Protein AF-A0A839VI34-F1 (afdb_monomer_lite)

Secondary structure (DSSP, 8-state):
--EEEEEE-SSSPEEEE-TT--EEEEPSSEEEEEE-----SSS----EEEEETT-STTS--EEEEGGGSHHHHTTTTS--TTSSEEEE-

Radius of gyration: 12.15 Å; chains: 1; bounding box: 27×33×30 Å

Sequence (89 aa):
MKQYRVLVKGGRPIAGYRADGGRVRVMPREYDCYWLSIARGQDPTLRAALRLIGADSLGGDLDVMKDEFSDDLDGFPELKSDSKFEVLN

Foldseek 3Di:
DDKFKKFQDDDDWDWWAAPVRDIDTFHGDIFIWDADQDQDDPDRPAGQGIWTALRDPVRHITTDGCVVQVQQPVDPPPGDPPHSMHIDD

Structure (mmCIF, N/CA/C/O backbone):
data_AF-A0A839VI34-F1
#
_entry.id   AF-A0A839VI34-F1
#
loop_
_atom_site.group_PDB
_atom_site.id
_atom_site.type_symbol
_atom_site.label_atom_id
_atom_site.label_alt_id
_atom_site.label_comp_id
_atom_site.label_asym_id
_atom_site.label_entity_id
_atom_site.label_seq_id
_atom_site.pdbx_PDB_ins_code
_atom_site.Cartn_x
_atom_site.Cartn_y
_atom_site.Cartn_z
_atom_site.occupancy
_atom_site.B_iso_or_equiv
_atom_site.auth_seq_id
_atom_site.auth_comp_id
_atom_site.auth_asym_id
_atom_site.auth_atom_id
_atom_site.pdbx_PDB_model_num
ATOM 1 N N . MET A 1 1 ? 7.498 10.463 9.505 1.00 71.00 1 MET A N 1
ATOM 2 C CA . MET A 1 1 ? 6.302 9.686 9.103 1.00 71.00 1 MET A CA 1
ATOM 3 C C . MET A 1 1 ? 6.127 8.539 10.076 1.00 71.00 1 MET A C 1
ATOM 5 O O . MET A 1 1 ? 7.132 7.972 10.483 1.00 71.00 1 MET A O 1
ATOM 9 N N . LYS A 1 2 ? 4.892 8.241 10.494 1.00 83.25 2 LYS A N 1
ATOM 10 C CA . LYS A 1 2 ? 4.612 7.105 11.380 1.00 83.25 2 LYS A CA 1
ATOM 11 C C . LYS A 1 2 ? 4.656 5.810 10.563 1.00 83.25 2 LYS A C 1
ATOM 13 O O . LYS A 1 2 ? 4.085 5.768 9.473 1.00 83.25 2 LYS A O 1
ATOM 18 N N . GLN A 1 3 ? 5.367 4.809 11.074 1.00 90.88 3 GLN A N 1
ATOM 19 C CA . GLN A 1 3 ? 5.387 3.465 10.507 1.00 90.88 3 GLN A CA 1
ATOM 20 C C . GLN A 1 3 ? 4.201 2.676 11.053 1.00 90.88 3 GLN A C 1
ATOM 22 O O . GLN A 1 3 ? 3.853 2.806 12.228 1.00 90.88 3 GLN A O 1
ATOM 27 N N . TYR A 1 4 ? 3.599 1.873 10.191 1.00 92.62 4 TYR A N 1
ATOM 28 C CA . TYR A 1 4 ? 2.540 0.936 10.532 1.00 92.62 4 TYR A CA 1
ATOM 29 C C . TYR A 1 4 ? 2.931 -0.436 10.009 1.00 92.62 4 TYR A C 1
ATOM 31 O O . TYR A 1 4 ? 3.771 -0.548 9.113 1.00 92.62 4 TYR A O 1
ATOM 39 N N . ARG A 1 5 ? 2.285 -1.466 10.538 1.00 94.56 5 ARG A N 1
ATOM 40 C CA . ARG A 1 5 ? 2.288 -2.783 9.926 1.00 94.56 5 ARG A CA 1
ATOM 41 C C . ARG A 1 5 ? 0.883 -3.081 9.438 1.00 94.56 5 ARG A C 1
ATOM 43 O O . ARG A 1 5 ? -0.087 -2.799 10.137 1.00 94.56 5 ARG A O 1
ATOM 50 N N . VAL A 1 6 ? 0.774 -3.608 8.227 1.00 93.31 6 VAL A N 1
ATOM 51 C CA . VAL A 1 6 ? -0.506 -3.981 7.629 1.00 93.31 6 VAL A CA 1
ATOM 52 C C . VAL A 1 6 ? -0.469 -5.412 7.128 1.00 93.31 6 VAL A C 1
ATOM 54 O O . VAL A 1 6 ? 0.517 -5.846 6.537 1.00 93.31 6 VAL A O 1
ATOM 57 N N . LEU A 1 7 ? -1.570 -6.128 7.309 1.00 93.06 7 LEU A N 1
ATOM 58 C CA . LEU A 1 7 ? -1.872 -7.347 6.580 1.00 93.06 7 LEU A CA 1
ATOM 59 C C . LEU A 1 7 ? -2.667 -6.979 5.325 1.00 93.06 7 LEU A C 1
ATOM 61 O O . LEU A 1 7 ? -3.761 -6.423 5.415 1.00 93.06 7 LEU A O 1
ATOM 65 N N . VAL A 1 8 ? -2.139 -7.323 4.151 1.00 92.56 8 VAL A N 1
ATOM 66 C CA . VAL A 1 8 ? -2.925 -7.353 2.911 1.00 92.56 8 VAL A CA 1
ATOM 67 C C . VAL A 1 8 ? -3.689 -8.676 2.894 1.00 92.56 8 VAL A C 1
ATOM 69 O O . VAL A 1 8 ? -3.080 -9.744 2.784 1.00 92.56 8 VAL A O 1
ATOM 72 N N . LYS A 1 9 ? -5.017 -8.618 3.041 1.00 90.75 9 LYS A N 1
ATOM 73 C CA . LYS A 1 9 ? -5.877 -9.803 3.199 1.00 90.75 9 LYS A CA 1
ATOM 74 C C . LYS A 1 9 ? -5.923 -10.658 1.926 1.00 90.75 9 LYS A C 1
ATOM 76 O O . LYS A 1 9 ? -5.757 -10.178 0.804 1.00 90.75 9 LYS A O 1
ATOM 81 N N . GLY A 1 10 ? -6.162 -11.958 2.110 1.00 79.06 10 GLY A N 1
ATOM 82 C CA . GLY A 1 10 ? -6.282 -12.935 1.024 1.00 79.06 10 GLY A CA 1
ATOM 83 C C . GLY A 1 10 ? -7.544 -12.759 0.169 1.00 79.06 10 GLY A C 1
ATOM 84 O O . GLY 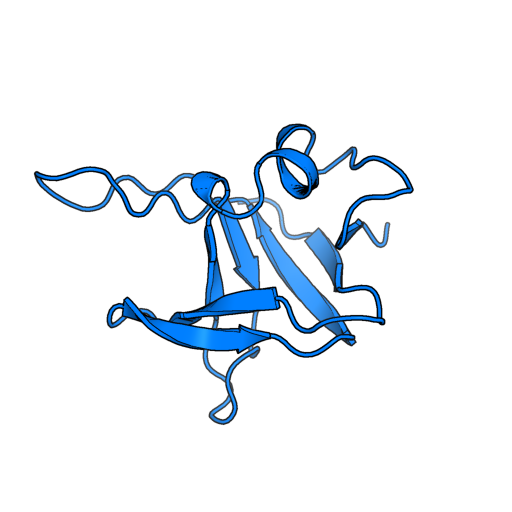A 1 10 ? -8.522 -12.149 0.587 1.00 79.06 10 GLY A O 1
ATOM 85 N N . GLY A 1 11 ? -7.534 -13.327 -1.041 1.00 73.06 11 GLY A N 1
ATOM 86 C CA . GLY A 1 11 ? -8.711 -13.417 -1.917 1.00 73.06 11 GLY A CA 1
ATOM 87 C C . GLY A 1 11 ? -8.488 -12.830 -3.308 1.00 73.06 11 GLY A C 1
ATOM 88 O O . GLY A 1 11 ? -8.833 -13.476 -4.297 1.00 73.06 11 GLY A O 1
ATOM 89 N N . ARG A 1 12 ? -7.855 -11.652 -3.411 1.00 66.31 12 ARG A N 1
ATOM 90 C CA . ARG A 1 12 ? -7.368 -11.076 -4.678 1.00 66.31 12 ARG A CA 1
ATOM 91 C C . ARG A 1 12 ? -6.138 -10.193 -4.437 1.00 66.31 12 ARG A C 1
ATOM 93 O O . ARG A 1 12 ? -6.175 -9.369 -3.531 1.00 66.31 12 ARG A O 1
ATOM 100 N N . PRO A 1 13 ? -5.080 -10.318 -5.250 1.00 77.00 13 PRO A N 1
ATOM 101 C CA . PRO A 1 13 ? -3.935 -9.418 -5.173 1.00 77.00 13 PRO A CA 1
ATOM 102 C C . PRO A 1 13 ? -4.315 -7.968 -5.513 1.00 77.00 13 PRO A C 1
ATOM 104 O O . PRO A 1 13 ? -5.099 -7.751 -6.442 1.00 77.00 13 PRO A O 1
ATOM 107 N N . ILE A 1 14 ? -3.741 -6.994 -4.804 1.00 89.12 14 ILE A N 1
ATOM 108 C CA . ILE A 1 14 ? -3.955 -5.558 -5.057 1.00 89.12 14 ILE A CA 1
ATOM 109 C C . ILE A 1 14 ? -2.873 -4.996 -5.991 1.00 89.12 14 ILE A C 1
ATOM 111 O O . ILE A 1 14 ? -1.816 -5.606 -6.181 1.00 89.12 14 ILE A O 1
ATOM 115 N N . ALA A 1 15 ? -3.139 -3.843 -6.601 1.00 90.75 15 ALA A N 1
ATOM 116 C CA . ALA A 1 15 ? -2.153 -3.137 -7.409 1.00 90.75 15 ALA A CA 1
ATOM 117 C C . ALA A 1 15 ? -1.189 -2.356 -6.506 1.00 90.75 15 ALA A C 1
ATOM 119 O O . ALA A 1 15 ? -1.608 -1.705 -5.551 1.00 90.75 15 ALA A O 1
ATOM 120 N N . GLY A 1 16 ? 0.098 -2.425 -6.829 1.00 91.06 16 GLY A N 1
ATOM 121 C CA . GLY A 1 16 ? 1.144 -1.576 -6.277 1.00 91.06 16 GLY A CA 1
ATOM 122 C C . GLY A 1 16 ? 1.988 -1.001 -7.408 1.00 91.06 16 GLY A C 1
ATOM 123 O O . GLY A 1 16 ? 2.078 -1.584 -8.487 1.00 91.06 16 GLY A O 1
ATOM 124 N N . TYR A 1 17 ? 2.603 0.144 -7.172 1.00 90.75 17 TYR A N 1
ATOM 125 C CA . TYR A 1 17 ? 3.334 0.890 -8.187 1.00 90.75 17 TYR A CA 1
ATOM 126 C C . TYR A 1 17 ? 4.783 1.069 -7.756 1.00 90.75 17 TYR A C 1
ATOM 128 O O . TYR A 1 17 ? 5.067 1.514 -6.645 1.00 90.75 17 TYR A O 1
ATOM 136 N N . ARG A 1 18 ? 5.710 0.713 -8.642 1.00 88.94 18 ARG A N 1
ATOM 137 C CA . ARG A 1 18 ? 7.133 1.008 -8.477 1.00 88.94 18 ARG A CA 1
ATOM 138 C C . ARG A 1 18 ? 7.383 2.511 -8.599 1.00 88.94 18 ARG A C 1
ATOM 140 O O . ARG A 1 18 ? 6.561 3.265 -9.119 1.00 88.94 18 ARG A O 1
ATOM 147 N N . ALA A 1 19 ? 8.564 2.950 -8.172 1.00 81.94 19 ALA A N 1
ATOM 148 C CA . ALA A 1 19 ? 8.956 4.358 -8.237 1.00 81.94 19 ALA A CA 1
ATOM 149 C C . ALA A 1 19 ? 8.965 4.943 -9.666 1.00 81.94 19 ALA A C 1
ATOM 151 O O . ALA A 1 19 ? 8.764 6.154 -9.815 1.00 81.94 19 ALA A O 1
ATOM 152 N N . ASP A 1 20 ? 9.177 4.088 -10.673 1.00 82.88 20 ASP A N 1
ATOM 153 C CA . ASP A 1 20 ? 9.143 4.383 -12.113 1.00 82.88 20 ASP A CA 1
ATOM 154 C C . ASP A 1 20 ? 7.718 4.393 -12.707 1.00 82.88 20 ASP A C 1
ATOM 156 O O . ASP A 1 20 ? 7.549 4.654 -13.895 1.00 82.88 20 ASP A O 1
ATOM 160 N N . GLY A 1 21 ? 6.690 4.128 -11.893 1.00 83.44 21 GLY A N 1
ATOM 161 C CA . GLY A 1 21 ? 5.295 4.019 -12.324 1.00 83.44 21 GLY A CA 1
ATOM 162 C C . GLY A 1 21 ? 4.903 2.629 -12.832 1.00 83.44 21 GLY A C 1
ATOM 163 O O . GLY A 1 21 ? 3.741 2.411 -13.175 1.00 83.44 21 GLY A O 1
ATOM 164 N N . GLY A 1 22 ? 5.831 1.667 -12.852 1.00 87.62 22 GLY A N 1
ATOM 165 C CA . GLY A 1 22 ? 5.556 0.288 -13.230 1.00 87.62 22 GLY A CA 1
ATOM 166 C C . GLY A 1 22 ? 4.522 -0.348 -12.302 1.00 87.62 22 GLY A C 1
ATOM 167 O O . GLY A 1 22 ? 4.737 -0.461 -11.094 1.00 87.62 22 GLY A O 1
ATOM 168 N N . ARG A 1 23 ? 3.397 -0.783 -12.874 1.00 89.56 23 ARG A N 1
ATOM 169 C CA . ARG A 1 23 ? 2.326 -1.459 -12.137 1.00 89.56 23 ARG A CA 1
ATOM 170 C C . ARG A 1 23 ? 2.708 -2.909 -11.857 1.00 89.56 23 ARG A C 1
ATOM 172 O O . ARG A 1 23 ? 2.940 -3.693 -12.775 1.00 89.56 23 ARG A O 1
ATOM 179 N N . VAL A 1 24 ? 2.718 -3.269 -10.583 1.00 90.69 24 VAL A N 1
ATOM 180 C CA . VAL A 1 24 ? 3.037 -4.599 -10.065 1.00 90.69 24 VAL A CA 1
ATOM 181 C C . VAL A 1 24 ? 1.901 -5.065 -9.159 1.00 90.69 24 VAL A C 1
ATOM 183 O O . VAL A 1 24 ? 1.025 -4.311 -8.740 1.00 90.69 24 VAL A O 1
ATOM 186 N N . ARG A 1 25 ? 1.878 -6.361 -8.889 1.00 90.56 25 ARG A N 1
ATOM 187 C CA . ARG A 1 25 ? 0.917 -6.991 -8.002 1.00 90.56 25 ARG A CA 1
ATOM 188 C C . ARG A 1 25 ? 1.505 -7.115 -6.597 1.00 90.56 25 ARG A C 1
ATOM 190 O O . ARG A 1 25 ? 2.546 -7.743 -6.436 1.00 90.56 25 ARG A O 1
ATOM 197 N N . VAL A 1 26 ? 0.807 -6.593 -5.593 1.00 90.31 26 VAL A N 1
ATOM 198 C CA . VAL A 1 26 ? 1.112 -6.853 -4.179 1.00 90.31 26 VAL A CA 1
ATOM 199 C C . VAL A 1 26 ? 0.402 -8.140 -3.771 1.00 90.31 26 VAL A C 1
ATOM 201 O O . VAL A 1 26 ? -0.803 -8.306 -3.993 1.00 90.31 26 VAL A O 1
ATOM 204 N N . MET A 1 27 ? 1.157 -9.067 -3.194 1.00 88.69 27 MET A N 1
ATOM 205 C CA . MET A 1 27 ? 0.638 -10.363 -2.766 1.00 88.69 27 MET A CA 1
ATOM 206 C C . MET A 1 27 ? 0.073 -10.275 -1.341 1.00 88.69 27 MET A C 1
ATOM 208 O O . MET A 1 27 ? 0.576 -9.490 -0.544 1.00 88.69 27 MET A O 1
ATOM 212 N N . PRO A 1 28 ? -0.943 -11.077 -0.984 1.00 90.62 28 PRO A N 1
ATOM 213 C CA . PRO A 1 28 ? -1.423 -11.137 0.393 1.00 90.62 28 PRO A CA 1
ATOM 214 C C . PRO A 1 28 ? -0.322 -11.604 1.354 1.00 90.62 28 PRO A C 1
ATOM 216 O O . PRO A 1 28 ? 0.179 -12.719 1.206 1.00 90.62 28 PRO A O 1
ATOM 219 N N . ARG A 1 29 ? 0.066 -10.742 2.298 1.00 92.38 29 ARG A N 1
ATOM 220 C CA . ARG A 1 29 ? 0.962 -11.006 3.439 1.00 92.38 29 ARG A CA 1
ATOM 221 C C . ARG A 1 29 ? 1.045 -9.759 4.323 1.00 92.38 29 ARG A C 1
ATOM 223 O O . ARG A 1 29 ? 0.407 -8.742 4.042 1.00 92.38 29 ARG A O 1
ATOM 230 N N . GLU A 1 30 ? 1.856 -9.839 5.366 1.00 94.75 30 GLU A N 1
ATOM 231 C CA . GLU A 1 30 ? 2.208 -8.697 6.202 1.00 94.75 30 GLU A CA 1
ATOM 232 C C . GLU A 1 30 ? 3.294 -7.838 5.549 1.00 94.75 30 GLU A C 1
ATOM 234 O O . GLU A 1 30 ? 4.245 -8.346 4.945 1.00 94.75 30 GLU A O 1
ATOM 239 N N . TYR A 1 31 ? 3.149 -6.526 5.693 1.00 94.12 31 TYR A N 1
ATOM 240 C CA . TYR A 1 31 ? 4.104 -5.533 5.235 1.00 94.12 31 TYR A CA 1
ATOM 241 C C . TYR A 1 31 ? 4.261 -4.450 6.292 1.00 94.12 31 TYR A C 1
ATOM 243 O O . TYR A 1 31 ? 3.276 -3.952 6.840 1.00 94.12 31 TYR A O 1
ATOM 251 N N . ASP A 1 32 ? 5.499 -4.026 6.519 1.00 95.38 32 ASP A N 1
ATOM 252 C CA . ASP A 1 32 ? 5.726 -2.708 7.090 1.00 95.38 32 ASP A CA 1
ATOM 253 C C . ASP A 1 32 ? 5.362 -1.651 6.041 1.00 95.38 32 ASP A C 1
ATOM 255 O O . ASP A 1 32 ? 5.560 -1.843 4.835 1.00 95.38 32 ASP A O 1
ATOM 259 N N . CYS A 1 33 ? 4.804 -0.533 6.492 1.00 93.19 33 CYS A N 1
ATOM 260 C CA . CYS A 1 33 ? 4.347 0.512 5.596 1.00 93.19 33 CYS A CA 1
ATOM 261 C C . CYS A 1 33 ? 4.400 1.913 6.201 1.00 93.19 33 CYS A C 1
ATOM 263 O O . CYS A 1 33 ? 4.390 2.102 7.422 1.00 93.19 33 CYS A O 1
ATOM 265 N N . TYR A 1 34 ? 4.366 2.908 5.319 1.00 90.75 34 TYR A N 1
ATOM 266 C CA . TYR A 1 34 ? 4.202 4.311 5.676 1.00 90.75 34 TYR A CA 1
ATOM 267 C C . TYR A 1 34 ? 2.961 4.883 5.009 1.00 90.75 34 TYR A C 1
ATOM 269 O O . TYR A 1 34 ? 2.736 4.668 3.817 1.00 90.75 34 TYR A O 1
ATOM 277 N N . TRP A 1 35 ? 2.200 5.670 5.768 1.00 88.25 35 TRP A N 1
ATOM 278 C CA . TRP A 1 35 ? 1.203 6.548 5.174 1.00 88.25 35 TRP A CA 1
ATOM 279 C C . TRP A 1 35 ? 1.890 7.806 4.647 1.00 88.25 35 TRP A C 1
ATOM 281 O O . TRP A 1 35 ? 2.596 8.497 5.392 1.00 88.25 35 TRP A O 1
ATOM 291 N N . LEU A 1 36 ? 1.707 8.087 3.365 1.00 83.25 36 LEU A N 1
ATOM 292 C CA . LEU A 1 36 ? 2.321 9.204 2.657 1.00 83.25 36 LEU A CA 1
ATOM 293 C C . LEU A 1 36 ? 1.216 9.966 1.924 1.00 83.25 36 LEU A C 1
ATOM 295 O O . LEU A 1 36 ? 0.246 9.369 1.498 1.00 83.25 36 LEU A O 1
ATOM 299 N N . SER A 1 37 ? 1.367 11.270 1.723 1.00 68.81 37 SER A N 1
ATOM 300 C CA . SER A 1 37 ? 0.535 12.010 0.767 1.00 68.81 37 SER A CA 1
ATOM 301 C C . SER A 1 37 ? 1.479 12.631 -0.243 1.00 68.81 37 SER A C 1
ATOM 303 O O . SER A 1 37 ? 2.123 13.635 0.060 1.00 68.81 37 SER A O 1
ATOM 305 N N . ILE A 1 38 ? 1.637 12.008 -1.411 1.00 62.81 38 ILE A N 1
ATOM 306 C CA . ILE A 1 38 ? 2.556 12.509 -2.439 1.00 62.81 38 ILE A CA 1
ATOM 307 C C . ILE A 1 38 ? 1.770 13.295 -3.492 1.00 62.81 38 ILE A C 1
ATOM 309 O O . ILE A 1 38 ? 0.831 12.777 -4.087 1.00 62.81 38 ILE A O 1
ATOM 313 N N . ALA A 1 39 ? 2.186 14.534 -3.754 1.00 55.69 39 ALA A N 1
ATOM 314 C CA . ALA A 1 39 ? 1.871 15.242 -4.991 1.00 55.69 39 ALA A CA 1
ATOM 315 C C . ALA A 1 39 ? 3.096 15.127 -5.911 1.00 55.69 39 ALA A C 1
ATOM 317 O O . ALA A 1 39 ? 4.160 15.645 -5.572 1.00 55.69 39 ALA A O 1
ATOM 318 N N . ARG A 1 40 ? 3.001 14.416 -7.043 1.00 53.91 40 ARG A N 1
ATOM 319 C CA . ARG A 1 40 ? 4.089 14.377 -8.038 1.00 53.91 40 ARG A CA 1
ATOM 320 C C . ARG A 1 40 ? 3.779 15.335 -9.193 1.00 53.91 40 ARG A C 1
ATOM 322 O O . ARG A 1 40 ? 2.863 15.078 -9.955 1.00 53.91 40 ARG A O 1
ATOM 329 N N . GLY A 1 41 ? 4.590 16.383 -9.360 1.00 54.81 41 GLY A N 1
ATOM 330 C CA . GLY A 1 41 ? 4.682 17.164 -10.606 1.00 54.81 41 GLY A CA 1
ATOM 331 C C . GLY A 1 41 ? 3.533 18.141 -10.913 1.00 54.81 41 GLY A C 1
ATOM 332 O O . GLY A 1 41 ? 2.843 18.609 -10.011 1.00 54.81 41 GLY A O 1
ATOM 333 N N . GLN A 1 42 ? 3.397 18.492 -12.203 1.00 52.34 42 GLN A N 1
ATOM 334 C CA . GLN A 1 42 ? 2.397 19.441 -12.731 1.00 52.34 42 GLN A CA 1
ATOM 335 C C . GLN A 1 42 ? 1.076 18.782 -13.181 1.00 52.34 42 GLN A C 1
ATOM 337 O O . GLN A 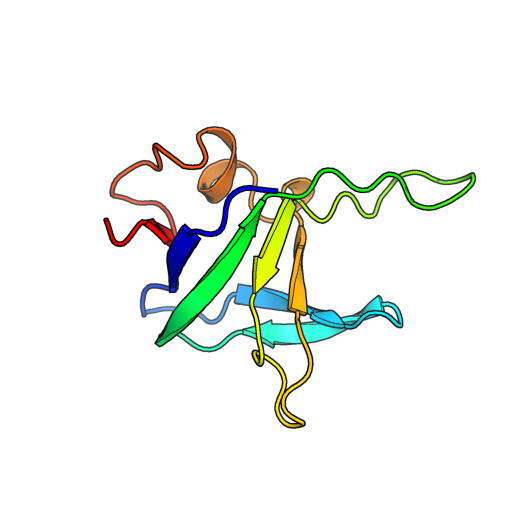1 42 ? 0.117 19.502 -13.440 1.00 52.34 42 GLN A O 1
ATOM 342 N N . ASP A 1 43 ? 0.997 17.445 -13.208 1.00 49.94 43 ASP A N 1
ATOM 343 C CA . ASP A 1 43 ? -0.256 16.683 -13.301 1.00 49.94 43 ASP A CA 1
ATOM 344 C C . ASP A 1 43 ? -0.360 15.755 -12.067 1.00 49.94 43 ASP A C 1
ATOM 346 O O . ASP A 1 43 ? 0.477 14.866 -11.895 1.00 49.94 43 ASP A O 1
ATOM 350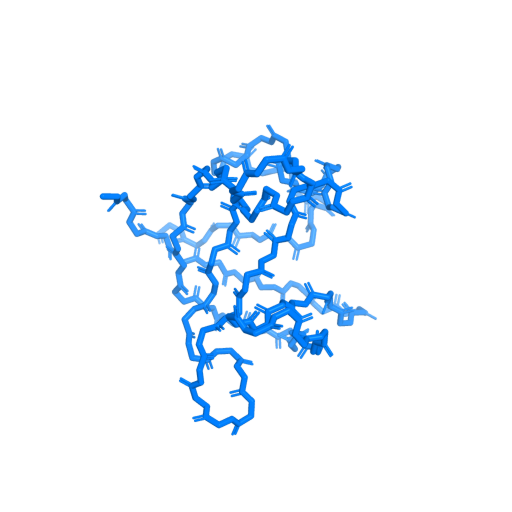 N N . PRO A 1 44 ? -1.304 16.006 -11.142 1.00 48.88 44 PRO A N 1
ATOM 351 C CA . PRO A 1 44 ? -1.230 15.557 -9.747 1.00 48.88 44 PRO A CA 1
ATOM 352 C C . PRO A 1 44 ? -1.733 14.127 -9.460 1.00 48.88 44 PRO A C 1
ATOM 354 O O . PRO A 1 44 ? -1.968 13.801 -8.293 1.00 48.88 44 PRO A O 1
ATOM 357 N N . THR A 1 45 ? -1.939 13.273 -10.463 1.00 52.16 45 THR A N 1
ATOM 358 C CA . THR A 1 45 ? -2.751 12.039 -10.344 1.00 52.16 45 THR A CA 1
ATOM 359 C C . THR A 1 45 ? -2.014 10.756 -9.932 1.00 52.16 45 THR A C 1
ATOM 361 O O . THR A 1 45 ? -2.470 9.656 -10.219 1.00 52.16 45 THR A O 1
ATOM 364 N N . LEU A 1 46 ? -0.925 10.843 -9.165 1.00 52.72 46 LEU A N 1
ATOM 365 C CA . LEU A 1 46 ? -0.389 9.674 -8.446 1.00 52.72 46 LEU A CA 1
ATOM 366 C C . LEU A 1 46 ? -0.205 10.000 -6.965 1.00 52.72 46 LEU A C 1
ATOM 368 O O . LEU A 1 46 ? 0.906 10.214 -6.474 1.00 52.72 46 LEU A O 1
ATOM 372 N N . ARG A 1 47 ? -1.338 10.049 -6.257 1.00 63.50 47 ARG A N 1
ATOM 373 C CA . ARG A 1 47 ? -1.403 10.208 -4.802 1.00 63.50 47 ARG A CA 1
ATOM 374 C C . ARG A 1 47 ? -1.251 8.845 -4.135 1.00 63.50 47 ARG A C 1
ATOM 376 O O . ARG A 1 47 ? -2.212 8.254 -3.639 1.00 63.50 47 ARG A O 1
ATOM 383 N N . ALA A 1 48 ? -0.021 8.332 -4.149 1.00 62.28 48 ALA A N 1
ATOM 384 C CA . ALA A 1 48 ? 0.344 7.191 -3.321 1.00 62.28 48 ALA A CA 1
ATOM 385 C C . ALA A 1 48 ? 0.018 7.537 -1.869 1.00 62.28 48 ALA A C 1
ATOM 387 O O . ALA A 1 48 ? 0.482 8.567 -1.371 1.00 62.28 48 ALA A O 1
ATOM 388 N N . ALA A 1 49 ? -0.800 6.702 -1.235 1.00 81.12 49 ALA A N 1
ATOM 389 C CA . ALA A 1 49 ? -1.257 6.922 0.127 1.00 81.12 49 ALA A CA 1
ATOM 390 C C . ALA A 1 49 ? -0.604 5.961 1.116 1.00 81.12 49 ALA A C 1
ATOM 392 O O . ALA A 1 49 ? -0.316 6.325 2.251 1.00 81.12 49 ALA A O 1
ATOM 393 N N . LEU A 1 50 ? -0.295 4.749 0.656 1.00 90.50 50 LEU A N 1
ATOM 394 C CA . LEU A 1 50 ? 0.306 3.707 1.469 1.00 90.50 50 LEU A CA 1
ATOM 395 C C . LEU A 1 50 ? 1.509 3.112 0.735 1.00 90.50 50 LEU A C 1
ATOM 397 O O . LEU A 1 50 ? 1.350 2.493 -0.313 1.00 90.50 50 LEU A O 1
ATOM 401 N N . ARG A 1 51 ? 2.714 3.290 1.276 1.00 93.12 51 ARG A N 1
ATOM 402 C CA . ARG A 1 51 ? 3.932 2.652 0.755 1.00 93.12 51 ARG A CA 1
ATOM 403 C C . ARG A 1 51 ? 4.221 1.377 1.523 1.00 93.12 51 ARG A C 1
ATOM 405 O O . ARG A 1 51 ? 4.429 1.456 2.729 1.00 93.12 51 ARG A O 1
ATOM 412 N N . LEU A 1 52 ? 4.275 0.244 0.830 1.00 93.75 52 LEU A N 1
ATOM 413 C CA . LEU A 1 52 ? 4.614 -1.071 1.375 1.00 93.75 52 LEU A CA 1
ATOM 414 C C . LEU A 1 52 ? 6.100 -1.368 1.158 1.00 93.75 52 LEU A C 1
ATOM 416 O O . LEU A 1 52 ? 6.590 -1.254 0.032 1.00 93.75 52 LEU A O 1
ATOM 420 N N . ILE A 1 53 ? 6.799 -1.776 2.214 1.00 93.44 53 ILE A N 1
ATOM 421 C CA . ILE A 1 53 ? 8.252 -1.966 2.193 1.00 93.44 53 ILE A CA 1
ATOM 422 C C . ILE A 1 53 ? 8.631 -3.356 1.680 1.00 93.44 53 ILE A C 1
ATOM 424 O O . ILE A 1 53 ? 8.062 -4.366 2.104 1.00 93.44 53 ILE A O 1
ATOM 428 N N . GLY A 1 54 ? 9.585 -3.408 0.743 1.00 92.19 54 GLY A N 1
ATOM 429 C CA . GLY A 1 54 ? 10.101 -4.663 0.176 1.00 92.19 54 GLY A CA 1
ATOM 430 C C . GLY A 1 54 ? 9.042 -5.525 -0.524 1.00 92.19 54 GLY A C 1
ATOM 431 O O . GLY A 1 54 ? 9.073 -6.758 -0.439 1.00 92.19 54 GLY A O 1
ATOM 432 N N . ALA A 1 55 ? 8.052 -4.887 -1.149 1.00 89.62 55 ALA A N 1
ATOM 433 C CA . ALA A 1 55 ? 6.875 -5.545 -1.704 1.00 89.62 55 ALA A CA 1
ATOM 434 C C . ALA A 1 55 ? 7.011 -6.010 -3.161 1.00 89.62 55 ALA A C 1
ATOM 436 O O . ALA A 1 55 ? 6.228 -6.854 -3.601 1.00 89.62 55 ALA A O 1
ATOM 437 N N . ASP A 1 56 ? 8.006 -5.517 -3.894 1.00 87.38 56 ASP A N 1
ATOM 438 C CA . ASP A 1 56 ? 8.362 -6.014 -5.220 1.00 87.38 56 ASP A CA 1
ATOM 439 C C . ASP A 1 56 ? 9.184 -7.317 -5.146 1.00 87.38 56 ASP A C 1
ATOM 441 O O . ASP A 1 56 ? 9.894 -7.591 -4.182 1.00 87.38 56 ASP A O 1
ATOM 445 N N . SER A 1 57 ? 9.150 -8.086 -6.232 1.00 81.12 57 SER A N 1
ATOM 446 C CA . SER A 1 57 ? 9.994 -9.251 -6.524 1.00 81.12 57 SER A CA 1
ATOM 447 C C . SER A 1 57 ? 11.503 -9.024 -6.361 1.00 81.12 57 SER A C 1
ATOM 449 O O . SER A 1 57 ? 12.228 -9.976 -6.090 1.00 81.12 57 SER A O 1
ATOM 451 N N . LEU A 1 58 ? 11.976 -7.782 -6.501 1.00 84.75 58 LEU A N 1
ATOM 452 C CA . LEU A 1 58 ? 13.380 -7.393 -6.318 1.00 84.75 58 LEU A CA 1
ATOM 453 C C . LEU A 1 58 ? 13.663 -6.776 -4.936 1.00 84.75 58 LEU A C 1
ATOM 455 O O . LEU A 1 58 ? 14.745 -6.241 -4.716 1.00 84.75 58 LEU A O 1
ATOM 459 N N . GLY A 1 59 ? 12.697 -6.812 -4.012 1.00 83.94 59 GLY A N 1
ATOM 460 C CA . GLY A 1 59 ? 12.830 -6.210 -2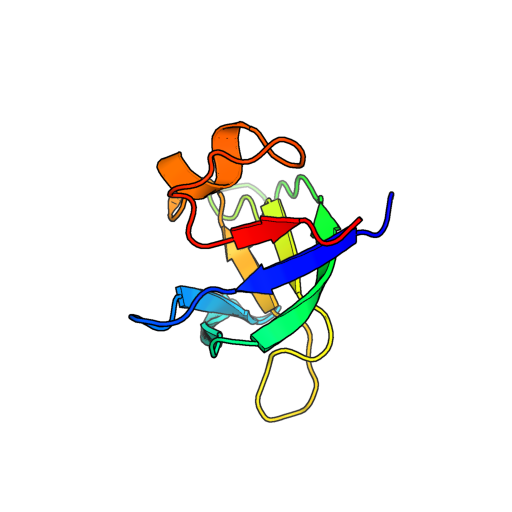.682 1.00 83.94 59 GLY A CA 1
ATOM 461 C C . GLY A 1 59 ? 12.646 -4.690 -2.656 1.00 83.94 59 GLY A C 1
ATOM 462 O O . GLY A 1 59 ? 13.000 -4.057 -1.668 1.00 83.94 59 GLY A O 1
ATOM 463 N N . GLY A 1 60 ? 12.098 -4.101 -3.722 1.00 89.88 60 GLY A N 1
ATOM 464 C CA . GLY A 1 60 ? 11.741 -2.684 -3.775 1.00 89.88 60 GLY A CA 1
ATOM 465 C C . GLY A 1 60 ? 10.396 -2.377 -3.113 1.00 89.88 60 GLY A C 1
ATOM 466 O O . GLY A 1 60 ? 9.529 -3.245 -2.996 1.00 89.88 60 GLY A O 1
ATOM 467 N N . ASP A 1 61 ? 10.212 -1.123 -2.711 1.00 92.12 61 ASP A N 1
ATOM 468 C CA . ASP A 1 61 ? 8.958 -0.642 -2.135 1.00 92.12 61 ASP A CA 1
ATOM 469 C C . ASP A 1 61 ? 7.892 -0.438 -3.216 1.00 92.12 61 ASP A C 1
ATOM 471 O O . ASP A 1 61 ? 8.201 -0.044 -4.346 1.00 92.12 61 ASP A O 1
ATOM 475 N N . LEU A 1 62 ? 6.629 -0.671 -2.856 1.00 92.12 62 LEU A N 1
ATOM 476 C CA . LEU A 1 62 ? 5.488 -0.448 -3.741 1.00 92.12 62 LEU A CA 1
ATOM 477 C C . LEU A 1 62 ? 4.526 0.575 -3.143 1.00 92.12 62 LEU A C 1
ATOM 479 O O . LEU A 1 62 ? 4.127 0.478 -1.983 1.00 92.12 62 LEU A O 1
ATOM 483 N N . ASP A 1 63 ? 4.122 1.528 -3.971 1.00 91.19 63 ASP A N 1
ATOM 484 C CA . ASP A 1 63 ? 3.127 2.541 -3.652 1.00 91.19 63 ASP A 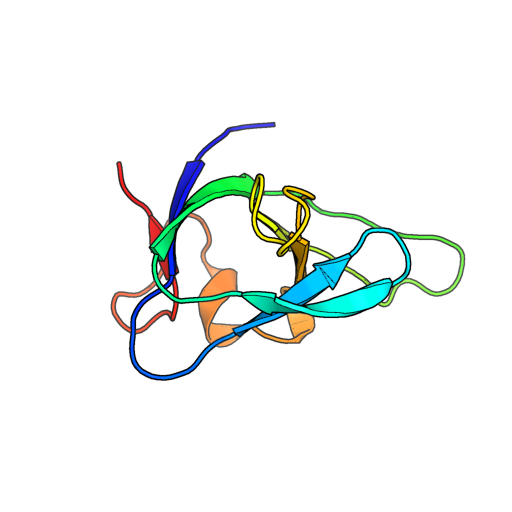CA 1
ATOM 485 C C . ASP A 1 63 ? 1.721 2.021 -3.976 1.00 91.19 63 ASP A C 1
ATOM 487 O O . ASP A 1 63 ? 1.445 1.608 -5.101 1.00 91.19 63 ASP A O 1
ATOM 491 N N . VAL A 1 64 ? 0.813 2.063 -3.007 1.00 91.19 64 VAL A N 1
ATOM 492 C CA . VAL A 1 64 ? -0.617 1.804 -3.195 1.00 91.19 64 VAL A CA 1
ATOM 493 C C . VAL A 1 64 ? -1.348 3.144 -3.239 1.00 91.19 64 VAL A C 1
ATOM 495 O O . VAL A 1 64 ? -1.211 3.992 -2.349 1.00 91.19 64 VAL A O 1
ATOM 498 N N . MET A 1 65 ? -2.117 3.345 -4.306 1.00 88.81 65 MET A N 1
ATOM 499 C CA . MET A 1 65 ? -2.811 4.601 -4.584 1.00 88.81 65 MET A CA 1
ATOM 500 C C . MET A 1 65 ? -4.150 4.635 -3.850 1.00 88.81 65 MET A C 1
ATOM 502 O O . MET A 1 65 ? -4.967 3.733 -4.034 1.00 88.81 65 MET A O 1
ATOM 506 N N . LYS A 1 66 ? -4.414 5.685 -3.059 1.00 86.31 66 LYS A N 1
ATOM 507 C CA . LYS A 1 66 ? -5.729 5.837 -2.407 1.00 86.31 66 LYS A CA 1
ATOM 508 C C . LYS A 1 66 ? -6.850 5.958 -3.429 1.00 86.31 66 LYS A C 1
ATOM 510 O O . LYS A 1 66 ? -7.917 5.424 -3.186 1.00 86.31 66 LYS A O 1
ATOM 515 N N . ASP A 1 67 ? -6.606 6.593 -4.569 1.00 85.19 67 ASP A N 1
ATOM 516 C CA . ASP A 1 67 ? -7.647 6.801 -5.580 1.00 85.19 67 ASP A CA 1
ATOM 517 C C . ASP A 1 67 ? -8.135 5.478 -6.209 1.00 85.19 67 ASP A C 1
ATOM 519 O O . ASP A 1 67 ? -9.285 5.385 -6.624 1.00 85.19 67 ASP A O 1
ATOM 523 N N . GLU A 1 68 ? -7.301 4.429 -6.230 1.00 86.56 68 GLU A N 1
ATOM 524 C CA . GLU A 1 68 ? -7.704 3.083 -6.680 1.00 86.56 68 GLU A CA 1
ATOM 525 C C . GLU A 1 68 ? -8.335 2.230 -5.573 1.00 86.56 68 GLU A C 1
ATOM 527 O O . GLU A 1 68 ? -9.029 1.255 -5.857 1.00 86.56 68 GLU A O 1
ATOM 532 N N . PHE A 1 69 ? -8.070 2.581 -4.316 1.00 87.50 69 PHE A N 1
ATOM 533 C CA . PHE A 1 69 ? -8.456 1.825 -3.127 1.00 87.50 69 PHE A CA 1
ATOM 534 C C . PHE A 1 69 ? -9.154 2.737 -2.116 1.00 87.50 69 PHE A C 1
ATOM 536 O O . PHE A 1 69 ? -8.904 2.646 -0.914 1.00 87.50 69 PHE A O 1
ATOM 543 N N . SER A 1 70 ? -10.007 3.647 -2.595 1.00 85.56 70 SER A N 1
ATOM 544 C CA . SER A 1 70 ? -10.618 4.677 -1.752 1.00 85.56 70 SER A CA 1
ATOM 545 C C . SER A 1 70 ? -11.440 4.037 -0.644 1.00 85.56 70 SER A C 1
ATOM 547 O O . SER A 1 70 ? -11.237 4.349 0.522 1.00 85.56 70 SER A O 1
ATOM 549 N N . ASP A 1 71 ? -12.264 3.049 -0.989 1.00 84.50 71 ASP A N 1
ATOM 550 C CA . ASP A 1 71 ? -13.120 2.332 -0.039 1.00 84.50 71 ASP A CA 1
ATOM 551 C C . ASP A 1 71 ? -12.318 1.603 1.050 1.00 84.50 71 ASP A C 1
ATOM 553 O O . ASP A 1 71 ? -12.786 1.448 2.178 1.00 84.50 71 ASP A O 1
ATOM 557 N N . ASP A 1 72 ? -11.092 1.194 0.717 1.00 87.75 72 ASP A N 1
ATOM 558 C CA . ASP A 1 72 ? -10.208 0.438 1.596 1.00 87.75 72 ASP A CA 1
ATOM 559 C C . ASP A 1 72 ? -9.285 1.330 2.441 1.00 87.75 72 ASP A C 1
ATOM 561 O O . ASP A 1 72 ? -8.838 0.880 3.495 1.00 87.75 72 ASP A O 1
ATOM 565 N N . LEU A 1 73 ? -8.977 2.557 1.994 1.00 88.12 73 LEU A N 1
ATOM 566 C CA . LEU A 1 73 ? -7.952 3.435 2.579 1.00 88.12 73 LEU A CA 1
ATOM 567 C C . LEU A 1 73 ? -8.475 4.805 3.061 1.00 88.12 73 LEU A C 1
ATOM 569 O O . LEU A 1 73 ? -7.693 5.580 3.612 1.00 88.12 73 LEU A O 1
ATOM 573 N N . ASP A 1 74 ? -9.762 5.139 2.900 1.00 84.94 74 ASP A N 1
ATOM 574 C CA . ASP A 1 74 ? -10.304 6.454 3.303 1.00 84.94 74 ASP A CA 1
ATOM 575 C C . ASP A 1 74 ? -10.255 6.721 4.818 1.00 84.94 74 ASP A C 1
ATOM 577 O O . ASP A 1 74 ? -10.207 7.874 5.238 1.00 84.94 74 ASP A O 1
ATOM 581 N N . GLY A 1 75 ? -10.177 5.667 5.635 1.00 81.00 75 GLY A N 1
ATOM 582 C CA . GLY A 1 75 ? -10.108 5.744 7.099 1.00 81.00 75 GLY A CA 1
ATOM 583 C C . GLY A 1 75 ? -8.749 5.406 7.712 1.00 81.00 75 GLY A C 1
ATOM 584 O O . GLY A 1 75 ? -8.681 5.200 8.917 1.00 81.00 75 GLY A O 1
ATOM 585 N N . PHE A 1 76 ? -7.671 5.277 6.929 1.00 87.00 76 PHE A N 1
ATOM 586 C CA . PHE A 1 76 ? -6.385 4.802 7.461 1.00 87.00 76 PHE A CA 1
ATOM 587 C C . PHE A 1 76 ? -5.865 5.685 8.619 1.00 87.00 76 PHE A C 1
ATOM 589 O O . PHE A 1 76 ? -5.835 6.908 8.466 1.00 87.00 76 PHE A O 1
ATOM 596 N N . PRO A 1 77 ? -5.384 5.114 9.750 1.00 87.81 77 PRO A N 1
ATOM 597 C CA . PRO A 1 77 ? -5.162 3.685 10.035 1.00 87.81 77 PRO A CA 1
ATOM 598 C C . PRO A 1 77 ? -6.373 2.940 10.629 1.00 87.81 77 PRO A C 1
ATOM 600 O O . PRO A 1 77 ? -6.306 1.734 10.840 1.00 87.81 77 PRO A O 1
ATOM 603 N N . GLU A 1 78 ? -7.480 3.624 10.899 1.00 87.25 78 GLU A N 1
ATOM 604 C CA . GLU A 1 78 ? -8.711 3.053 11.459 1.00 87.25 78 GLU A CA 1
ATOM 605 C C . GLU A 1 78 ? -9.583 2.456 10.347 1.00 87.25 78 GLU A C 1
ATOM 607 O O . GLU A 1 78 ? -10.673 2.926 10.014 1.00 87.25 78 GLU A O 1
ATOM 612 N N . LEU A 1 79 ? -9.050 1.418 9.710 1.00 85.69 79 LEU A N 1
ATOM 613 C CA . LEU A 1 79 ? -9.698 0.772 8.579 1.00 85.69 79 LEU A CA 1
ATOM 614 C C . LEU A 1 79 ? -10.909 -0.054 9.006 1.00 85.69 79 LEU A C 1
ATOM 616 O O . LEU A 1 79 ? -10.929 -0.681 10.066 1.00 85.69 79 LEU A O 1
ATOM 620 N N . LYS A 1 80 ? -11.913 -0.101 8.128 1.00 84.69 80 LYS A N 1
ATOM 621 C CA . LYS A 1 80 ? -13.077 -0.971 8.302 1.00 84.69 80 LYS A CA 1
ATOM 622 C C . LYS A 1 80 ? -12.662 -2.445 8.244 1.00 84.69 80 LYS A C 1
ATOM 624 O O . LYS A 1 80 ? -11.702 -2.814 7.568 1.00 84.69 80 LYS A O 1
ATOM 629 N N . SER A 1 81 ? -13.420 -3.308 8.916 1.00 80.31 81 SER A N 1
ATOM 630 C CA . SER A 1 81 ? -13.135 -4.748 8.988 1.00 80.31 81 SER A CA 1
ATOM 631 C C . SER A 1 81 ? -13.193 -5.462 7.632 1.00 80.31 81 SER A C 1
ATOM 633 O O . SER A 1 81 ? -12.528 -6.482 7.450 1.00 80.31 81 SER A O 1
ATOM 635 N N . ASP A 1 82 ? -13.934 -4.920 6.669 1.00 85.56 82 ASP A N 1
ATOM 636 C CA . ASP A 1 82 ? -14.052 -5.405 5.293 1.00 85.56 82 ASP A CA 1
ATOM 637 C C . ASP A 1 82 ? -12.974 -4.854 4.345 1.00 85.56 82 ASP A C 1
ATOM 639 O O . ASP A 1 82 ? -12.871 -5.335 3.215 1.00 85.56 82 ASP A O 1
ATOM 643 N N . SER A 1 83 ? -12.129 -3.920 4.806 1.00 89.00 83 SER A N 1
ATOM 644 C CA . SER A 1 83 ? -11.020 -3.378 4.012 1.00 89.00 83 SER A CA 1
ATOM 645 C C . SER A 1 83 ? -10.070 -4.488 3.565 1.00 89.00 83 SER A C 1
ATOM 647 O O . SER A 1 83 ? -9.827 -5.458 4.285 1.00 89.00 83 SER A O 1
ATOM 649 N N . LYS A 1 84 ? -9.461 -4.343 2.390 1.00 90.50 84 LYS A N 1
ATOM 650 C CA . LYS A 1 84 ? -8.375 -5.215 1.912 1.00 90.50 84 LYS A CA 1
ATOM 651 C C . LYS A 1 84 ? -7.138 -5.170 2.803 1.00 90.50 84 LYS A C 1
ATOM 653 O O . LYS A 1 84 ? -6.298 -6.065 2.700 1.00 90.50 84 LYS A O 1
ATOM 658 N N . PHE A 1 85 ? -7.031 -4.164 3.664 1.00 91.25 85 PHE A N 1
ATOM 659 C CA . PHE A 1 85 ? -5.939 -4.004 4.607 1.00 91.25 85 PHE A CA 1
ATOM 660 C C . PHE A 1 85 ? -6.454 -4.140 6.038 1.00 91.25 85 PHE A C 1
ATOM 662 O O . PHE A 1 85 ? -7.586 -3.790 6.367 1.00 91.25 85 PHE A O 1
ATOM 669 N N . GLU A 1 86 ? -5.594 -4.642 6.906 1.00 92.19 86 GLU A N 1
ATOM 670 C CA . GLU A 1 86 ? -5.798 -4.668 8.348 1.00 92.19 86 GLU A CA 1
ATOM 671 C C . GLU A 1 86 ? -4.545 -4.116 9.007 1.00 92.19 86 GLU A C 1
ATOM 673 O O . GLU A 1 86 ? -3.445 -4.570 8.703 1.00 92.19 86 GLU A O 1
ATOM 678 N N . VAL A 1 87 ? -4.697 -3.109 9.866 1.00 90.94 87 VAL A N 1
ATOM 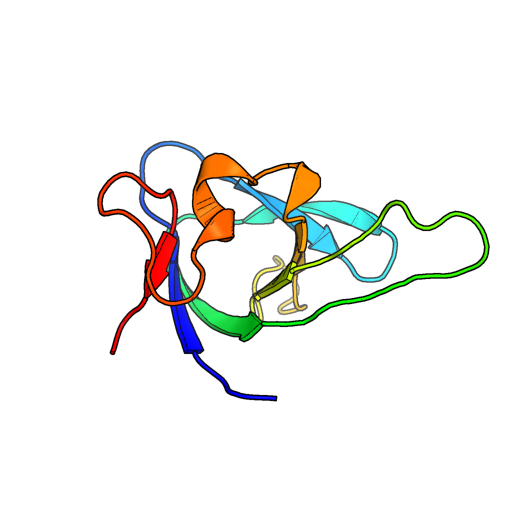679 C CA . VAL A 1 87 ? -3.570 -2.555 10.619 1.00 90.94 87 VAL A CA 1
ATOM 680 C C . VAL A 1 87 ? -3.276 -3.483 11.792 1.00 90.94 87 VAL A C 1
ATOM 682 O O . VAL A 1 87 ? -4.137 -3.724 12.634 1.00 90.94 87 VAL A O 1
ATOM 685 N N . LEU A 1 88 ? -2.052 -4.002 11.827 1.00 91.50 88 LEU A N 1
ATOM 686 C CA . LEU A 1 88 ? -1.547 -4.833 12.910 1.00 91.50 88 LEU A CA 1
ATOM 687 C C . LEU A 1 88 ? -0.956 -3.891 13.967 1.00 91.50 88 LEU A C 1
ATOM 689 O O . LEU A 1 88 ? 0.025 -3.197 13.688 1.00 91.50 88 LEU A O 1
ATOM 693 N N . ASN A 1 89 ? -1.613 -3.806 15.127 1.00 73.94 89 ASN A N 1
ATOM 694 C CA . ASN A 1 89 ? -1.176 -2.982 16.264 1.00 73.94 89 ASN A CA 1
ATOM 695 C C . ASN A 1 89 ? 0.103 -3.515 16.917 1.00 73.94 89 ASN A C 1
ATOM 697 O O . ASN A 1 89 ? 0.241 -4.756 17.019 1.00 73.94 89 ASN A O 1
#

pLDDT: mean 83.43, std 12.05, range [48.88, 95.38]